Protein AF-A0A528IBG0-F1 (afdb_monomer_lite)

Foldseek 3Di:
DQLFAEEEEFEFAQAAPDCVCVDPPNGDDCRLVVSVVVLVVVCVVRPCVSVYYYHYQYHLCQAQVSLLVRLVVQFDPDEGQEYEYHYAHEKDADPVRAIADAGSHDDPPDGHQAQVNVLVSCVRHHYPYYHYHYHYPPVCRRHVNHPVVVVVD

Secondary structure (DSSP, 8-state):
-----EEEEEEE-S--SSHHHHSTTT--SSHHHHHHHHHHHHHHHS-GGGT-EEEEEEGGG-SHHHHHHHHHTT-SS-EEEEEEEEEES-EEE-TTS-EEEPPTT--SS---B-HHHHHHHHTT-EEEEEEEEEESTTHHHHHHT-HHHHTT-

Structure (mmCIF, N/CA/C/O backbone):
data_AF-A0A528IBG0-F1
#
_entry.id   AF-A0A528IBG0-F1
#
loop_
_atom_site.group_PDB
_atom_site.id
_atom_site.type_symbol
_atom_site.label_atom_id
_atom_site.label_alt_id
_atom_site.label_comp_id
_atom_site.label_asym_id
_atom_site.label_entity_id
_atom_site.label_seq_id
_atom_site.pdbx_PDB_ins_code
_atom_site.Cartn_x
_atom_site.Cartn_y
_atom_site.Cartn_z
_atom_site.occupancy
_atom_site.B_iso_or_equiv
_atom_site.auth_seq_id
_atom_site.auth_comp_id
_atom_site.auth_asym_id
_atom_site.auth_atom_id
_atom_site.pdbx_PDB_model_num
ATOM 1 N N . MET A 1 1 ? -21.252 -9.400 18.265 1.00 49.12 1 MET A N 1
ATOM 2 C CA . MET A 1 1 ? -19.774 -9.421 18.246 1.00 49.12 1 MET A CA 1
ATOM 3 C C . MET A 1 1 ? -19.298 -8.032 18.626 1.00 49.12 1 MET A C 1
ATOM 5 O O . MET A 1 1 ? -19.993 -7.096 18.237 1.00 49.12 1 MET A O 1
ATOM 9 N N . PRO A 1 2 ? -18.213 -7.872 19.404 1.00 53.34 2 PRO A N 1
ATOM 10 C CA . PRO A 1 2 ? -17.615 -6.556 19.598 1.00 53.34 2 PRO A CA 1
ATOM 11 C C . PRO A 1 2 ? -17.323 -5.964 18.218 1.00 53.34 2 PRO A C 1
ATOM 13 O O . PRO A 1 2 ? -16.800 -6.658 17.347 1.00 53.34 2 PRO A O 1
ATOM 16 N N . THR A 1 3 ? -17.748 -4.730 17.984 1.00 74.12 3 THR A N 1
ATOM 17 C CA . THR A 1 3 ? -17.477 -4.013 16.738 1.00 74.12 3 THR A CA 1
ATOM 18 C C . THR A 1 3 ? -16.029 -3.546 16.774 1.00 74.12 3 THR A C 1
ATOM 20 O O . THR A 1 3 ? -15.757 -2.470 17.298 1.00 74.12 3 THR A O 1
ATOM 23 N N . ALA A 1 4 ? -15.111 -4.381 16.285 1.00 87.19 4 ALA A N 1
ATOM 24 C CA . ALA A 1 4 ? -13.728 -3.972 16.088 1.00 87.19 4 ALA A CA 1
ATOM 25 C C . ALA A 1 4 ? -13.676 -2.887 15.001 1.00 87.19 4 ALA A C 1
ATOM 27 O O . ALA A 1 4 ? -14.213 -3.073 13.902 1.00 87.19 4 ALA A O 1
ATOM 28 N N . ARG A 1 5 ? -13.046 -1.756 15.311 1.00 92.75 5 ARG A N 1
ATOM 29 C CA . ARG A 1 5 ? -12.732 -0.681 14.372 1.00 92.75 5 ARG A CA 1
ATOM 30 C C . ARG A 1 5 ? -11.513 -1.105 13.569 1.00 92.75 5 ARG A C 1
ATOM 32 O O . ARG A 1 5 ? -10.383 -1.015 14.045 1.00 92.75 5 ARG A O 1
ATOM 39 N N . VAL A 1 6 ? -11.761 -1.579 12.356 1.00 96.75 6 VAL A N 1
ATOM 40 C CA . VAL A 1 6 ? -10.718 -2.050 11.442 1.00 96.75 6 VAL A CA 1
ATOM 41 C C . VAL A 1 6 ? -10.505 -1.033 10.337 1.00 96.75 6 VAL A C 1
ATOM 43 O O . VAL A 1 6 ? -11.468 -0.505 9.782 1.00 96.75 6 VAL A O 1
ATOM 46 N N . ALA A 1 7 ? -9.253 -0.785 9.981 1.00 97.88 7 ALA A N 1
ATOM 47 C CA . ALA A 1 7 ? -8.929 -0.080 8.755 1.00 97.88 7 ALA A CA 1
ATOM 48 C C . ALA A 1 7 ? -7.994 -0.896 7.870 1.00 97.88 7 ALA A C 1
ATOM 50 O O . ALA A 1 7 ? -7.204 -1.707 8.355 1.00 97.88 7 ALA A O 1
ATOM 51 N N . SER A 1 8 ? -8.071 -0.676 6.562 1.00 98.44 8 SER A N 1
ATOM 52 C CA . SER A 1 8 ? -7.097 -1.241 5.643 1.00 98.44 8 SER A CA 1
ATOM 53 C C . SER A 1 8 ? -6.756 -0.340 4.472 1.00 98.44 8 SER A C 1
ATOM 55 O O . SER A 1 8 ? -7.603 0.395 3.960 1.00 98.44 8 SER A O 1
ATOM 57 N N . VAL A 1 9 ? -5.509 -0.465 4.021 1.00 98.62 9 VAL A N 1
ATOM 58 C CA . VAL A 1 9 ? -5.042 0.038 2.729 1.00 98.62 9 VAL A CA 1
ATOM 59 C C . VAL A 1 9 ? -4.521 -1.153 1.943 1.00 98.62 9 VAL A C 1
ATOM 61 O O . VAL A 1 9 ? -3.651 -1.889 2.408 1.00 98.62 9 VAL A O 1
ATOM 64 N N . THR A 1 10 ? -5.075 -1.349 0.758 1.00 98.75 10 THR A N 1
ATOM 65 C CA . THR A 1 10 ? -4.759 -2.465 -0.125 1.00 98.75 10 THR A CA 1
ATOM 66 C C . THR A 1 10 ? -4.303 -1.891 -1.459 1.00 98.75 10 THR A C 1
ATOM 68 O O . THR A 1 10 ? -5.019 -1.102 -2.070 1.00 98.75 10 THR A O 1
ATOM 71 N N . ILE A 1 11 ? -3.085 -2.219 -1.876 1.00 98.81 11 ILE A N 1
ATOM 72 C CA . ILE A 1 11 ? -2.420 -1.657 -3.052 1.00 98.81 11 ILE A CA 1
ATOM 73 C C . ILE A 1 11 ? -1.956 -2.813 -3.927 1.00 98.81 11 ILE A C 1
ATOM 75 O O . ILE A 1 11 ? -1.301 -3.729 -3.434 1.00 98.81 11 ILE A O 1
ATOM 79 N N . GLY A 1 12 ? -2.269 -2.744 -5.215 1.00 98.69 12 GLY A N 1
ATOM 80 C CA . GLY A 1 12 ? -1.810 -3.699 -6.218 1.00 98.69 12 GLY A CA 1
ATOM 81 C C . GLY A 1 12 ? -1.433 -2.966 -7.490 1.00 98.69 12 GLY A C 1
ATOM 82 O O . GLY A 1 12 ? -2.222 -2.153 -7.962 1.00 98.69 12 GLY A O 1
ATOM 83 N N . ILE A 1 13 ? -0.237 -3.207 -8.027 1.00 98.62 13 ILE A N 1
ATOM 84 C CA . ILE A 1 13 ? 0.247 -2.497 -9.217 1.00 98.62 13 ILE A CA 1
ATOM 85 C C . ILE A 1 13 ? 0.789 -3.496 -10.234 1.00 98.62 13 ILE A C 1
ATOM 87 O O . ILE A 1 13 ? 1.839 -4.098 -10.012 1.00 98.62 13 ILE A O 1
ATOM 91 N N . ASP A 1 14 ? 0.103 -3.622 -11.367 1.00 98.25 14 ASP A N 1
ATOM 92 C CA . ASP A 1 14 ? 0.592 -4.353 -12.532 1.00 98.25 14 ASP A CA 1
ATOM 93 C C . ASP A 1 14 ? 1.068 -3.384 -13.634 1.00 98.25 14 ASP A C 1
ATOM 95 O O . ASP A 1 14 ? 2.095 -3.628 -14.276 1.00 98.25 14 ASP A O 1
ATOM 99 N N . ASP A 1 15 ? 0.377 -2.252 -13.829 1.00 97.31 15 ASP A N 1
ATOM 100 C CA . ASP A 1 15 ? 0.708 -1.235 -14.839 1.00 97.31 15 ASP A CA 1
ATOM 101 C C . ASP A 1 15 ? 1.317 0.039 -14.230 1.00 97.31 15 ASP A C 1
ATOM 103 O O . ASP A 1 15 ? 0.638 0.912 -13.684 1.00 97.31 15 ASP A O 1
ATOM 107 N N . TYR A 1 16 ? 2.630 0.168 -14.400 1.00 96.25 16 TYR A N 1
ATOM 108 C CA . TYR A 1 16 ? 3.417 1.335 -14.003 1.00 96.25 16 TYR A CA 1
ATOM 109 C C . TYR A 1 16 ? 3.499 2.368 -15.132 1.00 96.25 16 TYR A C 1
ATOM 111 O O . TYR A 1 16 ? 3.453 2.030 -16.311 1.00 96.25 16 TYR A O 1
ATOM 119 N N . LEU A 1 17 ? 3.706 3.642 -14.793 1.00 94.94 17 LEU A N 1
ATOM 120 C CA . LEU A 1 17 ? 3.894 4.717 -15.774 1.00 94.94 17 LEU A CA 1
ATOM 121 C C . LEU A 1 17 ? 5.242 4.626 -16.501 1.00 94.94 17 LEU A C 1
ATOM 123 O O . LEU A 1 17 ? 5.354 5.049 -17.650 1.00 94.94 17 LEU A O 1
ATOM 127 N N . ASN A 1 18 ? 6.265 4.082 -15.841 1.00 94.06 18 ASN A N 1
ATOM 128 C CA . ASN A 1 18 ? 7.582 3.887 -16.431 1.00 94.06 18 ASN A CA 1
ATOM 129 C C . ASN A 1 18 ? 7.622 2.594 -17.261 1.00 94.06 18 ASN A C 1
ATOM 131 O O . ASN A 1 18 ? 7.436 1.492 -16.739 1.00 94.06 18 ASN A O 1
ATOM 135 N N . ASP A 1 19 ? 7.939 2.725 -18.552 1.00 93.88 19 ASP A N 1
ATOM 136 C CA . ASP A 1 19 ? 7.999 1.609 -19.505 1.00 93.88 19 ASP A CA 1
ATOM 137 C C . ASP A 1 19 ? 9.007 0.513 -19.118 1.00 93.88 19 ASP A C 1
ATOM 139 O O . ASP A 1 19 ? 8.881 -0.626 -19.576 1.00 93.88 19 ASP A O 1
ATOM 143 N N . HIS A 1 20 ? 9.973 0.809 -18.238 1.00 92.62 20 HIS A N 1
ATOM 144 C CA . HIS A 1 20 ? 10.879 -0.192 -17.674 1.00 92.62 20 HIS A CA 1
ATOM 145 C C . HIS A 1 20 ? 10.131 -1.380 -17.058 1.00 92.62 20 HIS A C 1
ATOM 147 O O . HIS A 1 20 ? 10.527 -2.524 -17.277 1.00 92.62 20 HIS A O 1
ATOM 153 N N . TYR A 1 21 ? 9.049 -1.123 -16.326 1.00 94.25 21 TYR A N 1
ATOM 154 C CA . TYR A 1 21 ? 8.278 -2.162 -15.639 1.00 94.25 21 TYR A CA 1
ATOM 155 C C . TYR A 1 21 ? 7.283 -2.865 -16.563 1.00 94.25 21 TYR A C 1
ATOM 157 O O . TYR A 1 21 ? 6.827 -3.961 -16.272 1.00 94.25 21 TYR A O 1
ATOM 165 N N . ARG A 1 22 ? 6.979 -2.273 -17.720 1.00 93.62 22 ARG A N 1
ATOM 166 C CA . ARG A 1 22 ? 6.003 -2.806 -18.685 1.00 93.62 22 ARG A CA 1
ATOM 167 C C . ARG A 1 22 ? 6.641 -3.745 -19.709 1.00 93.62 22 ARG A C 1
ATOM 169 O O . ARG A 1 22 ? 5.947 -4.373 -20.508 1.00 93.62 22 ARG A O 1
ATOM 176 N N . ARG A 1 23 ? 7.974 -3.845 -19.720 1.00 94.62 23 ARG A N 1
ATOM 177 C CA . ARG A 1 23 ? 8.701 -4.711 -20.654 1.00 94.62 23 ARG A CA 1
ATOM 178 C C . ARG A 1 23 ? 8.485 -6.199 -20.328 1.00 94.62 23 ARG A C 1
ATOM 180 O O . ARG A 1 23 ? 8.345 -6.563 -19.155 1.00 94.62 23 ARG A O 1
ATOM 187 N N . PRO A 1 24 ? 8.527 -7.091 -21.335 1.00 94.31 24 PRO A N 1
ATOM 188 C CA . PRO A 1 24 ? 8.457 -8.531 -21.106 1.00 94.31 24 PRO A CA 1
ATOM 189 C C . PRO A 1 24 ? 9.493 -9.006 -20.078 1.00 94.31 24 PRO A C 1
ATOM 191 O O . PRO A 1 24 ? 10.660 -8.621 -20.141 1.00 94.31 24 PRO A O 1
ATOM 194 N N . GLY A 1 25 ? 9.060 -9.843 -19.134 1.00 90.81 25 GLY A N 1
ATOM 195 C CA . GLY A 1 25 ? 9.897 -10.356 -18.043 1.00 90.81 25 GLY A CA 1
ATOM 196 C C . GLY A 1 25 ? 9.946 -9.471 -16.793 1.00 90.81 25 GLY A C 1
ATOM 197 O O . GLY A 1 25 ? 10.389 -9.955 -15.759 1.00 90.81 25 GLY A O 1
ATOM 198 N N . PHE A 1 26 ? 9.468 -8.225 -16.869 1.00 92.69 26 PHE A N 1
ATOM 199 C CA . PHE A 1 26 ? 9.228 -7.367 -15.700 1.00 92.69 26 PHE A CA 1
ATOM 200 C C . PHE A 1 26 ? 7.736 -7.115 -15.477 1.00 92.69 26 PHE A C 1
ATOM 202 O O . PHE A 1 26 ? 7.322 -7.053 -14.332 1.00 92.69 26 PHE A O 1
ATOM 209 N N . ALA A 1 27 ? 6.929 -7.071 -16.543 1.00 96.00 27 ALA A N 1
ATOM 210 C CA . ALA A 1 27 ? 5.488 -6.856 -16.428 1.00 96.00 27 ALA A CA 1
ATOM 211 C C . ALA A 1 27 ? 4.811 -7.879 -15.500 1.00 96.00 27 ALA A C 1
ATOM 213 O O . ALA A 1 27 ? 4.803 -9.085 -15.788 1.00 96.00 27 ALA A O 1
ATOM 214 N N . LEU A 1 28 ? 4.225 -7.369 -14.416 1.00 96.69 28 LEU A N 1
ATOM 215 C CA . LEU A 1 28 ? 3.389 -8.123 -13.487 1.00 96.69 28 LEU A CA 1
ATOM 216 C C . LEU A 1 28 ? 1.988 -8.345 -14.086 1.00 96.69 28 LEU A C 1
ATOM 218 O O . LEU A 1 28 ? 1.651 -7.802 -15.142 1.00 96.69 28 LEU A O 1
ATOM 222 N N . ARG A 1 29 ? 1.214 -9.257 -13.489 1.00 96.88 29 ARG A N 1
ATOM 223 C CA . ARG A 1 29 ? -0.097 -9.691 -14.015 1.00 96.88 29 ARG A CA 1
ATOM 224 C C . ARG A 1 29 ? -1.156 -9.971 -12.951 1.00 96.88 29 ARG A C 1
ATOM 226 O O . ARG A 1 29 ? -2.266 -10.352 -13.317 1.00 96.88 29 ARG A O 1
ATOM 233 N N . TYR A 1 30 ? -0.780 -9.925 -11.681 1.00 97.81 30 TYR A N 1
ATOM 234 C CA . TYR A 1 30 ? -1.585 -10.483 -10.596 1.00 97.81 30 TYR A CA 1
ATOM 235 C C . TYR A 1 30 ? -1.652 -9.571 -9.374 1.00 97.81 30 TYR A C 1
ATOM 237 O O . TYR A 1 30 ? -2.524 -9.781 -8.540 1.00 97.81 30 TYR A O 1
ATOM 245 N N . ALA A 1 31 ? -0.815 -8.533 -9.282 1.00 98.44 31 ALA A N 1
ATOM 246 C CA . ALA A 1 31 ? -0.768 -7.683 -8.101 1.00 98.44 31 ALA A CA 1
ATOM 247 C C . ALA A 1 31 ? -2.105 -6.966 -7.868 1.00 98.44 31 ALA A C 1
ATOM 249 O O . ALA A 1 31 ? -2.549 -6.850 -6.727 1.00 98.44 31 ALA A O 1
ATOM 250 N N . VAL A 1 32 ? -2.779 -6.525 -8.937 1.00 98.69 32 VAL A N 1
ATOM 251 C CA . VAL A 1 32 ? -4.114 -5.916 -8.837 1.00 98.69 32 VAL A CA 1
ATOM 252 C C . VAL A 1 32 ? -5.151 -6.944 -8.404 1.00 98.69 32 VAL A C 1
ATOM 254 O O . VAL A 1 32 ? -5.914 -6.680 -7.480 1.00 98.69 32 VAL A O 1
ATOM 257 N N . ALA A 1 33 ? -5.159 -8.123 -9.030 1.00 98.56 33 ALA A N 1
ATOM 258 C CA . ALA A 1 33 ? -6.120 -9.176 -8.709 1.00 98.56 33 ALA A CA 1
ATOM 259 C C . ALA A 1 33 ? -5.985 -9.646 -7.249 1.00 98.56 33 ALA A C 1
ATOM 261 O O . ALA A 1 33 ? -6.991 -9.839 -6.563 1.00 98.56 33 ALA A O 1
ATOM 262 N N . ASP A 1 34 ? -4.753 -9.777 -6.756 1.00 98.62 34 ASP A N 1
ATOM 263 C CA . ASP A 1 34 ? -4.476 -10.154 -5.373 1.00 98.62 34 ASP A CA 1
ATOM 264 C C . ASP A 1 34 ? -4.922 -9.051 -4.400 1.00 98.62 34 ASP A C 1
ATOM 266 O O . ASP A 1 34 ? -5.589 -9.333 -3.400 1.00 98.62 34 ASP A O 1
ATOM 270 N N . ALA A 1 35 ? -4.648 -7.781 -4.722 1.00 98.69 35 ALA A N 1
ATOM 271 C CA . ALA A 1 35 ? -5.118 -6.635 -3.948 1.00 98.69 35 ALA A CA 1
ATOM 272 C C . ALA A 1 35 ? -6.655 -6.543 -3.907 1.00 98.69 35 ALA A C 1
ATOM 274 O O . ALA A 1 35 ? -7.239 -6.347 -2.842 1.00 98.69 35 ALA A O 1
ATOM 275 N N . GLU A 1 36 ? -7.341 -6.730 -5.032 1.00 98.69 36 GLU A N 1
ATOM 276 C CA . GLU A 1 36 ? -8.805 -6.748 -5.089 1.00 98.69 36 GLU A CA 1
ATOM 277 C C . GLU A 1 36 ? -9.396 -7.882 -4.244 1.00 98.69 36 GLU A C 1
ATOM 279 O O . GLU A 1 36 ? -10.324 -7.657 -3.460 1.00 98.69 36 GLU A O 1
ATOM 284 N N . ALA A 1 37 ? -8.834 -9.090 -4.348 1.00 98.62 37 ALA A N 1
ATOM 285 C CA . ALA A 1 37 ? -9.272 -10.239 -3.565 1.00 98.62 37 ALA A CA 1
ATOM 286 C C . ALA A 1 37 ? -9.069 -10.011 -2.060 1.00 98.62 37 ALA A C 1
ATOM 288 O O . ALA A 1 37 ? -9.965 -10.292 -1.257 1.00 98.62 37 ALA A O 1
ATOM 289 N N . PHE A 1 38 ? -7.920 -9.457 -1.668 1.00 98.19 38 PHE A N 1
ATOM 290 C CA . PHE A 1 38 ? -7.622 -9.165 -0.271 1.00 98.19 38 PHE A CA 1
ATOM 291 C C . PHE A 1 38 ? -8.521 -8.053 0.284 1.00 98.19 38 PHE A C 1
ATOM 293 O O . PHE A 1 38 ? -9.052 -8.175 1.389 1.00 98.19 38 PHE A O 1
ATOM 300 N N . HIS A 1 39 ? -8.767 -7.000 -0.501 1.00 98.56 39 HIS A N 1
ATOM 301 C CA . HIS A 1 39 ? -9.708 -5.937 -0.151 1.00 98.56 39 HIS A CA 1
ATOM 302 C C . HIS A 1 39 ? -11.123 -6.490 0.064 1.00 98.56 39 HIS A C 1
ATOM 304 O O . HIS A 1 39 ? -11.753 -6.191 1.080 1.00 98.56 39 HIS A O 1
ATOM 310 N N . ALA A 1 40 ? -11.607 -7.332 -0.854 1.00 98.44 40 ALA A N 1
ATOM 311 C CA . ALA A 1 40 ? -12.919 -7.962 -0.747 1.00 98.44 40 ALA A CA 1
ATOM 312 C C . ALA A 1 40 ? -13.028 -8.851 0.501 1.00 98.44 40 ALA A C 1
ATOM 314 O O . ALA A 1 40 ? -14.019 -8.772 1.226 1.00 98.44 40 ALA A O 1
ATOM 315 N N . TYR A 1 41 ? -11.993 -9.642 0.797 1.00 98.06 41 TYR A N 1
ATOM 316 C CA . TYR A 1 41 ? -11.938 -10.472 2.000 1.00 98.06 41 TYR A CA 1
ATOM 317 C C . TYR A 1 41 ? -12.026 -9.641 3.291 1.00 98.06 41 TYR A C 1
ATOM 319 O O . TYR A 1 41 ? -12.790 -9.982 4.200 1.00 98.06 41 TYR A O 1
ATOM 327 N N . LEU A 1 42 ? -11.278 -8.535 3.374 1.00 97.31 42 LEU A N 1
ATOM 328 C CA . LEU A 1 42 ? -11.316 -7.636 4.531 1.00 97.31 42 LEU A CA 1
ATOM 329 C C . LEU A 1 42 ? -12.686 -6.966 4.682 1.00 97.31 42 LEU A C 1
ATOM 331 O O . LEU A 1 42 ? -13.211 -6.923 5.792 1.00 97.31 42 LEU A O 1
ATOM 335 N N . ALA A 1 43 ? -13.282 -6.508 3.579 1.00 96.81 43 ALA A N 1
ATOM 336 C CA . ALA A 1 43 ? -14.592 -5.864 3.584 1.00 96.81 43 ALA A CA 1
ATOM 337 C C . ALA A 1 43 ? -15.742 -6.828 3.934 1.00 96.81 43 ALA A C 1
ATOM 339 O O . ALA A 1 43 ? -16.721 -6.408 4.551 1.00 96.81 43 ALA A O 1
ATOM 340 N N . ASP A 1 44 ? -15.640 -8.110 3.574 1.00 96.69 44 ASP A N 1
ATOM 341 C CA . ASP A 1 44 ? -16.608 -9.137 3.984 1.00 96.69 44 ASP A CA 1
ATOM 342 C C . ASP A 1 44 ? -16.453 -9.499 5.471 1.00 96.69 44 ASP A C 1
ATOM 344 O O . ASP A 1 44 ? -17.436 -9.597 6.211 1.00 96.69 44 ASP A O 1
ATOM 348 N N . SER A 1 45 ? -15.204 -9.601 5.937 1.00 95.75 45 SER A N 1
ATOM 349 C CA . SER A 1 45 ? -14.869 -9.904 7.334 1.00 95.75 45 SER A CA 1
ATOM 350 C C . SER A 1 45 ? -15.248 -8.767 8.293 1.00 95.75 45 SER A C 1
ATOM 352 O O . SER A 1 45 ? -15.759 -9.020 9.389 1.00 95.75 45 SER A O 1
ATOM 354 N N . TRP A 1 46 ? -15.052 -7.512 7.871 1.00 95.50 46 TRP A N 1
ATOM 355 C CA . TRP A 1 46 ? -15.395 -6.297 8.618 1.00 95.50 46 TRP A CA 1
ATOM 356 C C . TRP A 1 46 ? -16.198 -5.311 7.758 1.00 95.50 46 TRP A C 1
ATOM 358 O O . TRP A 1 46 ? -15.675 -4.318 7.265 1.00 95.50 46 TRP A O 1
ATOM 368 N N . PRO A 1 47 ? -17.508 -5.532 7.581 1.00 93.44 47 PRO A N 1
ATOM 369 C CA . PRO A 1 47 ? -18.313 -4.679 6.711 1.00 93.44 47 PRO A CA 1
ATOM 370 C C . PRO A 1 47 ? -18.464 -3.259 7.258 1.00 93.44 47 PRO A C 1
ATOM 372 O O . PRO A 1 47 ? -18.571 -3.077 8.464 1.00 93.44 47 PRO A O 1
ATOM 375 N N . ALA A 1 48 ? -18.647 -2.257 6.391 1.00 87.88 48 ALA A N 1
ATOM 376 C CA . ALA A 1 48 ? -18.733 -0.833 6.769 1.00 87.88 48 ALA A CA 1
ATOM 377 C C . ALA A 1 48 ? -19.693 -0.509 7.940 1.00 87.88 48 ALA A C 1
ATOM 379 O O . ALA A 1 48 ? -19.455 0.419 8.711 1.00 87.88 48 ALA A O 1
ATOM 380 N N . ARG A 1 49 ? -20.758 -1.303 8.138 1.00 87.56 49 ARG A N 1
ATOM 381 C CA . ARG A 1 49 ? -21.677 -1.182 9.290 1.00 87.56 49 ARG A CA 1
ATOM 382 C C . ARG A 1 49 ? -21.007 -1.388 10.660 1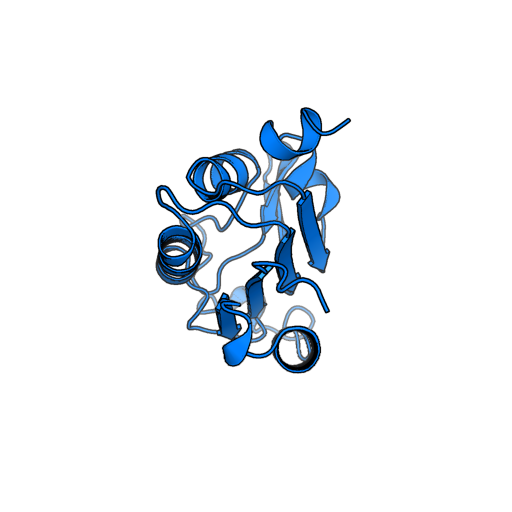.00 87.56 49 ARG A C 1
ATOM 384 O O . ARG A 1 49 ? -21.617 -1.063 11.672 1.00 87.56 49 ARG A O 1
ATOM 391 N N . THR A 1 50 ? -19.800 -1.952 10.708 1.00 87.62 50 THR A N 1
ATOM 392 C CA . THR A 1 50 ? -18.986 -2.103 11.925 1.00 87.62 50 THR A CA 1
ATOM 393 C C . THR A 1 50 ? -18.099 -0.887 12.193 1.00 87.62 50 THR A C 1
ATOM 395 O O . THR A 1 50 ? -17.350 -0.899 13.164 1.00 87.62 50 THR A O 1
ATOM 398 N N . GLY A 1 51 ? -18.174 0.153 11.353 1.00 88.50 51 GLY A N 1
ATOM 399 C CA . GLY A 1 51 ? -17.278 1.309 11.408 1.00 88.50 51 GLY A CA 1
ATOM 400 C C . GLY A 1 51 ? -15.907 1.046 10.784 1.00 88.50 51 GLY A C 1
ATOM 401 O O . GLY A 1 51 ? -14.964 1.769 11.089 1.00 88.50 51 GLY A O 1
ATOM 402 N N . ALA A 1 52 ? -15.786 0.002 9.958 1.00 94.75 52 ALA A N 1
ATOM 403 C CA . ALA A 1 52 ? -14.548 -0.319 9.266 1.00 94.75 52 ALA A CA 1
ATOM 404 C C . ALA A 1 52 ? -14.324 0.563 8.027 1.00 94.75 52 ALA A C 1
ATOM 406 O O . ALA A 1 52 ? -15.275 0.923 7.327 1.00 94.75 52 ALA A O 1
ATOM 407 N N . THR A 1 53 ? -13.056 0.861 7.741 1.00 96.56 53 THR A N 1
ATOM 408 C CA . THR A 1 53 ? -12.629 1.690 6.605 1.00 96.56 53 THR A CA 1
ATOM 409 C C . THR A 1 53 ? -11.657 0.912 5.729 1.00 96.56 53 THR A C 1
ATOM 411 O O . THR A 1 53 ? -10.512 0.701 6.112 1.00 96.56 53 THR A O 1
ATOM 414 N N . HIS A 1 54 ? -12.077 0.533 4.525 1.00 97.94 54 HIS A N 1
ATOM 415 C CA . HIS A 1 54 ? -11.230 -0.190 3.574 1.00 97.94 54 HIS A CA 1
ATOM 416 C C . HIS A 1 54 ? -10.939 0.679 2.354 1.00 97.94 54 HIS A C 1
ATOM 418 O O . HIS A 1 54 ? -11.856 1.228 1.740 1.00 97.94 54 HIS A O 1
ATOM 424 N N . ILE A 1 55 ? -9.663 0.809 1.999 1.00 98.56 55 ILE A N 1
ATOM 425 C CA . ILE A 1 55 ? -9.193 1.604 0.864 1.00 98.56 55 ILE A CA 1
ATOM 426 C C . ILE A 1 55 ? -8.441 0.675 -0.091 1.00 98.56 55 ILE A C 1
ATOM 428 O O . ILE A 1 55 ? -7.552 -0.053 0.340 1.00 98.56 55 ILE A O 1
ATOM 432 N N . LEU A 1 56 ? -8.802 0.702 -1.374 1.00 98.69 56 LEU A N 1
ATOM 433 C CA . LEU A 1 56 ? -8.126 -0.014 -2.457 1.00 98.69 56 LEU A CA 1
ATOM 434 C C . LEU A 1 56 ? -7.503 1.005 -3.419 1.00 98.69 56 LEU A C 1
ATOM 436 O O . LEU A 1 56 ? -8.161 1.990 -3.751 1.00 98.69 56 LEU A O 1
ATOM 440 N N . LEU A 1 57 ? -6.257 0.778 -3.840 1.00 98.44 57 LEU A N 1
ATOM 441 C CA . LEU A 1 57 ? -5.570 1.553 -4.877 1.00 98.44 57 LEU A CA 1
ATOM 442 C C . LEU A 1 57 ? -4.966 0.594 -5.915 1.00 98.44 57 LEU A C 1
ATOM 444 O O . LEU A 1 57 ? -3.896 0.032 -5.661 1.00 98.44 57 LEU A O 1
ATOM 448 N N . PRO A 1 58 ? -5.633 0.395 -7.061 1.00 98.06 58 PRO A N 1
ATOM 449 C CA . PRO A 1 58 ? -5.121 -0.432 -8.142 1.00 98.06 58 PR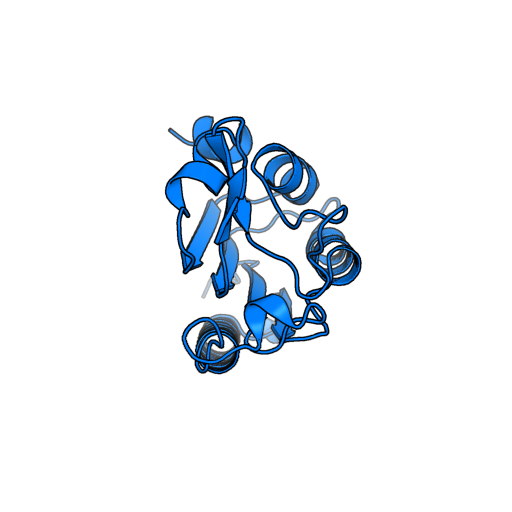O A CA 1
ATOM 450 C C . PRO A 1 58 ? -4.296 0.383 -9.153 1.00 98.06 58 PRO A C 1
ATOM 452 O O . PRO A 1 58 ? -4.595 1.544 -9.446 1.00 98.06 58 PRO A O 1
ATOM 455 N N . ASP A 1 59 ? -3.276 -0.251 -9.729 1.00 97.69 59 ASP A N 1
ATOM 456 C CA . ASP A 1 59 ? -2.494 0.235 -10.871 1.00 97.69 59 ASP A CA 1
ATOM 457 C C . ASP A 1 59 ? -2.093 1.715 -10.752 1.00 97.69 59 ASP A C 1
ATOM 459 O O . ASP A 1 59 ? -1.483 2.149 -9.774 1.00 97.69 59 ASP A O 1
ATOM 463 N N . ARG A 1 60 ? -2.456 2.515 -11.760 1.00 95.19 60 ARG A N 1
ATOM 464 C CA . ARG A 1 60 ? -2.076 3.915 -11.933 1.00 95.19 60 ARG A CA 1
ATOM 465 C C . ARG A 1 60 ? -2.693 4.843 -10.893 1.00 95.19 60 ARG A C 1
ATOM 467 O O . ARG A 1 60 ? -2.332 6.015 -10.870 1.00 95.19 60 ARG A O 1
ATOM 474 N N . GLU A 1 61 ? -3.599 4.360 -10.045 1.00 97.19 61 GLU A N 1
ATOM 475 C CA . GLU A 1 61 ? -4.075 5.121 -8.889 1.00 97.19 61 GLU A CA 1
ATOM 476 C C . GLU A 1 61 ? -3.047 5.108 -7.754 1.00 97.19 61 GLU A C 1
ATOM 478 O O . GLU A 1 61 ? -2.913 6.097 -7.028 1.00 97.19 61 GLU A O 1
ATOM 483 N N . ALA A 1 62 ? -2.248 4.043 -7.646 1.00 97.81 62 ALA A N 1
ATOM 484 C CA . ALA A 1 62 ? -1.209 3.869 -6.635 1.00 97.81 62 ALA A CA 1
ATOM 485 C C . ALA A 1 62 ? 0.080 4.656 -6.949 1.00 97.81 62 ALA A C 1
ATOM 487 O O . ALA A 1 62 ? 1.199 4.173 -6.769 1.00 97.81 62 ALA A O 1
ATOM 488 N N . THR A 1 63 ? -0.077 5.894 -7.418 1.00 97.56 63 THR A N 1
ATOM 489 C CA . THR A 1 63 ? 1.000 6.895 -7.467 1.00 97.56 63 THR A CA 1
ATOM 490 C C . THR A 1 63 ? 1.488 7.228 -6.065 1.00 97.56 63 THR A C 1
ATOM 492 O O . THR A 1 63 ? 0.781 6.987 -5.082 1.00 97.56 63 THR A O 1
ATOM 495 N N . ARG A 1 64 ? 2.657 7.862 -5.941 1.00 96.88 64 ARG A N 1
ATOM 496 C CA . ARG A 1 64 ? 3.159 8.279 -4.633 1.00 96.88 64 ARG A CA 1
ATOM 497 C C . ARG A 1 64 ? 2.163 9.176 -3.891 1.00 96.88 64 ARG A C 1
ATOM 499 O O . ARG A 1 64 ? 1.875 8.940 -2.721 1.00 96.88 64 ARG A O 1
ATOM 506 N N . GLN A 1 65 ? 1.573 10.140 -4.597 1.00 96.62 65 GLN A N 1
ATOM 507 C CA . GLN A 1 65 ? 0.532 11.008 -4.046 1.00 96.62 65 GLN A CA 1
ATOM 508 C C . GLN A 1 65 ? -0.749 10.235 -3.692 1.00 96.62 65 GLN A C 1
ATOM 510 O O . GLN A 1 65 ? -1.396 10.543 -2.692 1.00 96.62 65 GLN A O 1
ATOM 515 N N . GLY A 1 66 ? -1.130 9.244 -4.504 1.00 97.88 66 GLY A N 1
ATOM 516 C CA . GLY A 1 66 ? -2.273 8.371 -4.233 1.00 97.88 66 GLY A CA 1
ATOM 517 C C . GLY A 1 66 ? -2.091 7.588 -2.936 1.00 97.88 66 GLY A C 1
ATOM 518 O O . GLY A 1 66 ? -2.974 7.606 -2.078 1.00 97.88 66 GLY A O 1
ATOM 519 N N . ILE A 1 67 ? -0.913 6.988 -2.753 1.00 98.12 67 ILE A N 1
ATOM 520 C CA . ILE A 1 67 ? -0.535 6.280 -1.526 1.00 98.12 67 ILE A CA 1
ATOM 521 C C . ILE A 1 67 ? -0.569 7.236 -0.328 1.00 98.12 67 ILE A C 1
ATOM 523 O O . ILE A 1 67 ? -1.242 6.942 0.658 1.00 98.12 67 ILE A O 1
ATOM 527 N N . ASP A 1 68 ? 0.072 8.405 -0.420 1.00 97.25 68 ASP A N 1
ATOM 528 C CA . ASP A 1 68 ? 0.069 9.395 0.666 1.00 97.25 68 ASP A CA 1
ATOM 529 C C . ASP A 1 68 ? -1.375 9.793 1.056 1.00 97.25 68 ASP A C 1
ATOM 531 O O . ASP A 1 68 ? -1.728 9.819 2.238 1.00 97.25 68 ASP A O 1
ATOM 535 N N . ASN A 1 69 ? -2.254 10.016 0.070 1.00 98.12 69 ASN A N 1
ATOM 536 C CA . ASN A 1 69 ? -3.665 10.340 0.303 1.00 98.12 69 ASN A CA 1
ATOM 537 C C . ASN A 1 69 ? -4.439 9.189 0.966 1.00 98.12 69 ASN A C 1
ATOM 539 O O . ASN A 1 69 ? -5.310 9.434 1.802 1.00 98.12 69 ASN A O 1
ATOM 543 N N . ALA A 1 70 ? -4.147 7.939 0.604 1.00 98.00 70 ALA A N 1
ATOM 544 C CA . ALA A 1 70 ? -4.794 6.765 1.182 1.00 98.00 70 ALA A CA 1
ATOM 545 C C . ALA A 1 70 ? -4.495 6.633 2.678 1.00 98.00 70 ALA A C 1
ATOM 547 O O . ALA A 1 70 ? -5.411 6.454 3.478 1.00 98.00 70 ALA A O 1
ATOM 548 N N . PHE A 1 71 ? -3.230 6.792 3.068 1.00 97.56 71 PHE A N 1
ATOM 549 C CA . PHE A 1 71 ? -2.824 6.748 4.474 1.00 97.56 71 PHE A CA 1
ATOM 550 C C . PHE A 1 71 ? -3.319 7.975 5.250 1.00 97.56 71 PHE A C 1
ATOM 552 O O . PHE A 1 71 ? -3.763 7.847 6.392 1.00 97.56 71 PHE A O 1
ATOM 559 N N . ALA A 1 72 ? -3.349 9.153 4.618 1.00 97.19 72 ALA A N 1
ATOM 560 C CA . ALA A 1 72 ? -3.917 10.357 5.221 1.00 97.19 72 ALA A CA 1
ATOM 561 C C . ALA A 1 72 ? -5.405 10.197 5.583 1.00 97.19 72 ALA A C 1
ATOM 563 O O . ALA A 1 72 ? -5.848 10.751 6.584 1.00 97.19 72 ALA A O 1
ATOM 564 N N . ARG A 1 73 ? -6.175 9.393 4.831 1.00 96.94 73 ARG A N 1
ATOM 565 C CA . ARG A 1 73 ? -7.575 9.067 5.171 1.00 96.94 73 ARG A CA 1
ATOM 566 C C . ARG A 1 73 ? -7.723 8.224 6.439 1.00 96.94 73 ARG A C 1
ATOM 568 O O . ARG A 1 73 ? -8.810 8.205 7.006 1.00 96.94 73 ARG A O 1
ATOM 575 N N . LEU A 1 74 ? -6.671 7.517 6.850 1.00 96.00 74 LEU A N 1
ATOM 576 C CA . LEU A 1 74 ? -6.632 6.759 8.103 1.00 96.00 74 LEU A CA 1
ATOM 577 C C . LEU A 1 74 ? -5.960 7.540 9.237 1.00 96.00 74 LEU A C 1
ATOM 579 O O . LEU A 1 74 ? -5.978 7.102 10.383 1.00 96.00 74 LEU A O 1
ATOM 583 N N . SER A 1 75 ? -5.351 8.681 8.923 1.00 95.19 75 SER A N 1
ATOM 584 C CA . SER A 1 75 ? -4.697 9.528 9.909 1.00 95.19 75 SER A CA 1
ATOM 585 C C . SER A 1 75 ? -5.719 10.400 10.634 1.00 95.19 75 SER A C 1
ATOM 587 O O . SER A 1 75 ? -6.676 10.891 10.034 1.00 95.19 75 SER A O 1
ATOM 589 N N . GLY A 1 76 ? -5.512 10.637 11.925 1.00 92.69 76 GLY A N 1
ATOM 590 C CA . GLY A 1 76 ? -6.420 11.456 12.725 1.00 92.69 76 GLY A CA 1
ATOM 591 C C . GLY A 1 76 ? -6.486 11.016 14.184 1.00 92.69 76 GLY A C 1
ATOM 592 O O . GLY A 1 76 ? -5.737 10.140 14.596 1.00 92.69 76 GLY A O 1
ATOM 593 N N . PRO A 1 77 ? -7.389 11.608 14.985 1.00 92.19 77 PRO A N 1
ATOM 594 C CA . PRO A 1 77 ? -7.525 11.280 16.405 1.00 92.19 77 PRO A CA 1
ATOM 595 C C . PRO A 1 77 ? -8.200 9.923 16.656 1.00 92.19 77 PRO A C 1
ATOM 597 O O . PRO A 1 77 ? -8.287 9.485 17.803 1.00 92.19 77 PRO A O 1
ATOM 600 N N . GLU A 1 78 ? -8.736 9.280 15.616 1.00 90.25 78 GLU A N 1
ATOM 601 C CA . GLU A 1 78 ? -9.389 7.982 15.739 1.00 90.25 78 GLU A CA 1
ATOM 602 C C . GLU A 1 78 ? -8.372 6.880 16.050 1.00 90.25 78 GLU A C 1
ATOM 604 O O . GLU A 1 78 ? -7.276 6.861 15.496 1.00 90.25 78 GLU A O 1
ATOM 609 N N . ARG A 1 79 ? -8.760 5.942 16.920 1.00 93.75 79 ARG A N 1
ATOM 610 C CA . ARG A 1 79 ? -7.989 4.730 17.211 1.00 93.75 79 ARG A CA 1
ATOM 611 C C . ARG A 1 79 ? -8.666 3.520 16.574 1.00 93.75 79 ARG A C 1
ATOM 613 O O . ARG A 1 79 ? -9.873 3.326 16.741 1.00 93.75 79 ARG A O 1
ATOM 620 N N . PHE A 1 80 ? -7.880 2.726 15.860 1.00 95.56 80 PHE A N 1
ATOM 621 C CA . PHE A 1 80 ? -8.274 1.444 15.288 1.00 95.56 80 PHE A CA 1
ATOM 622 C C . PHE A 1 80 ? -7.824 0.299 16.197 1.00 95.56 80 PHE A C 1
ATOM 624 O O . PHE A 1 80 ? -6.740 0.343 16.773 1.00 95.56 80 PHE A O 1
ATOM 631 N N . ASP A 1 81 ? -8.633 -0.751 16.286 1.00 95.44 81 ASP A N 1
ATOM 632 C CA . ASP A 1 81 ? -8.216 -1.996 16.937 1.00 95.44 81 ASP A CA 1
ATOM 633 C C . ASP A 1 81 ? -7.223 -2.752 16.037 1.00 95.44 81 ASP A C 1
ATOM 635 O O . ASP A 1 81 ? -6.285 -3.388 16.512 1.00 95.44 81 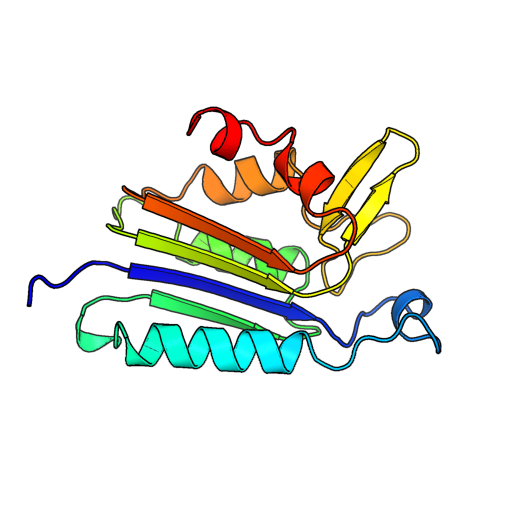ASP A O 1
ATOM 639 N N . LEU A 1 82 ? -7.416 -2.656 14.715 1.00 96.19 82 LEU A N 1
ATOM 640 C CA . LEU A 1 82 ? -6.587 -3.314 13.711 1.00 96.19 82 LEU A CA 1
ATOM 641 C C . LEU A 1 82 ? -6.431 -2.440 12.463 1.00 96.19 82 LEU A C 1
ATOM 643 O O . LEU A 1 82 ? -7.422 -2.012 11.870 1.00 96.19 82 LEU A O 1
ATOM 647 N N . VAL A 1 83 ? -5.190 -2.251 12.020 1.00 97.88 83 VAL A N 1
ATOM 648 C CA . VAL A 1 83 ? -4.854 -1.707 10.700 1.00 97.88 83 VAL A CA 1
ATOM 649 C C . VAL A 1 83 ? -4.164 -2.786 9.876 1.00 97.88 83 VAL A C 1
ATOM 651 O O . VAL A 1 83 ? -3.159 -3.349 10.303 1.00 97.88 83 VAL A O 1
ATOM 654 N N . VAL A 1 84 ? -4.695 -3.073 8.688 1.00 98.25 84 VAL A N 1
ATOM 655 C CA . VAL A 1 84 ? -4.107 -4.037 7.748 1.00 98.25 84 VAL A CA 1
ATOM 656 C C . VAL A 1 84 ? -3.619 -3.316 6.500 1.00 98.25 84 VAL A C 1
ATOM 658 O O . VAL A 1 84 ? -4.391 -2.672 5.792 1.00 98.25 84 VAL A O 1
ATOM 661 N N . LEU A 1 85 ? -2.336 -3.452 6.204 1.00 98.38 85 LEU A N 1
ATOM 662 C CA . LEU A 1 85 ? -1.707 -2.925 5.004 1.00 98.38 85 LEU A CA 1
ATOM 663 C C . LEU A 1 85 ? -1.315 -4.099 4.115 1.00 98.38 85 LEU A C 1
ATOM 665 O O . LEU A 1 85 ? -0.604 -4.994 4.565 1.00 98.38 85 LEU A O 1
ATOM 669 N N . TYR A 1 86 ? -1.774 -4.098 2.870 1.00 98.69 86 TYR A N 1
ATOM 670 C CA . TYR A 1 86 ? -1.385 -5.086 1.867 1.00 98.69 86 TYR A CA 1
ATOM 671 C C . TYR A 1 86 ? -0.860 -4.361 0.636 1.00 98.69 86 TYR A C 1
ATOM 673 O O . TYR A 1 86 ? -1.580 -3.553 0.050 1.00 98.69 86 TYR A O 1
ATOM 681 N N . LEU A 1 87 ? 0.397 -4.608 0.282 1.00 98.62 87 LEU A N 1
ATOM 682 C CA . LEU A 1 87 ? 1.074 -3.966 -0.840 1.00 98.62 87 LEU A CA 1
ATOM 683 C C . LEU A 1 87 ? 1.642 -5.049 -1.758 1.00 98.62 87 LEU A C 1
ATOM 685 O O . LEU A 1 87 ? 2.530 -5.787 -1.334 1.00 98.62 87 LEU A O 1
ATOM 689 N N . ALA A 1 88 ? 1.164 -5.110 -2.999 1.00 98.69 88 ALA A N 1
ATOM 690 C CA . ALA A 1 88 ? 1.644 -6.024 -4.031 1.00 98.69 88 ALA A CA 1
ATOM 691 C C . ALA A 1 88 ? 2.160 -5.264 -5.257 1.00 98.69 88 ALA A C 1
ATOM 693 O O . ALA A 1 88 ? 1.521 -4.325 -5.741 1.00 98.69 88 ALA A O 1
ATOM 694 N N . GLY A 1 89 ? 3.333 -5.659 -5.755 1.00 98.12 89 GLY A N 1
ATOM 695 C CA . GLY A 1 89 ? 3.966 -5.013 -6.904 1.00 98.12 89 GLY A CA 1
ATOM 696 C C . GLY A 1 89 ? 5.482 -5.202 -6.951 1.00 98.12 89 GLY A C 1
ATOM 697 O O . GLY A 1 89 ? 6.059 -6.097 -6.334 1.00 98.12 89 GLY A O 1
ATOM 698 N N . HIS A 1 90 ? 6.162 -4.331 -7.687 1.00 97.31 90 HIS A N 1
ATOM 699 C CA . HIS A 1 90 ? 7.616 -4.270 -7.698 1.00 97.31 90 HIS A CA 1
ATOM 700 C C . HIS A 1 90 ? 8.183 -3.688 -6.405 1.00 97.31 90 HIS A C 1
ATOM 702 O O . HIS A 1 90 ? 7.663 -2.730 -5.834 1.00 97.31 90 HIS A O 1
ATOM 708 N N . GLY A 1 91 ? 9.319 -4.242 -5.999 1.00 95.81 91 GLY A N 1
ATOM 709 C CA . GLY A 1 91 ? 10.211 -3.633 -5.030 1.00 95.81 91 GLY A CA 1
ATOM 71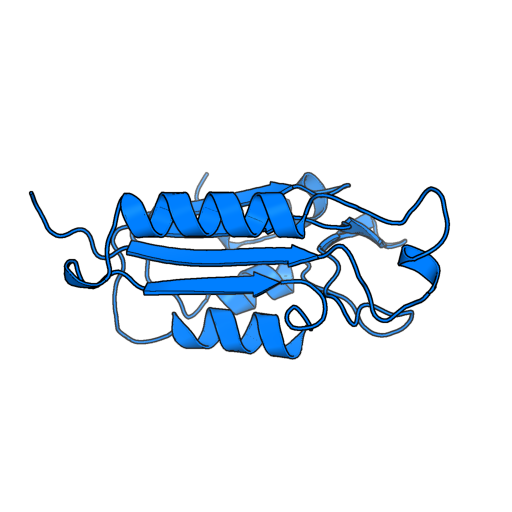0 C C . GLY A 1 91 ? 11.619 -3.613 -5.599 1.00 95.81 91 GLY A C 1
ATOM 711 O O . GLY A 1 91 ? 12.019 -4.516 -6.340 1.00 95.81 91 GLY A O 1
ATOM 712 N N . GLU A 1 92 ? 12.358 -2.565 -5.274 1.00 94.25 92 GLU A N 1
ATOM 713 C CA . GLU A 1 92 ? 13.717 -2.341 -5.750 1.00 94.25 92 GLU A CA 1
ATOM 714 C C . GLU A 1 92 ? 14.661 -2.051 -4.594 1.00 94.25 92 GLU A C 1
ATOM 716 O O . GLU A 1 92 ? 14.234 -1.760 -3.478 1.00 94.25 92 GLU A O 1
ATOM 721 N N . VAL A 1 93 ? 15.960 -2.129 -4.879 1.00 91.81 93 VAL A N 1
ATOM 722 C CA . VAL A 1 93 ? 17.023 -1.771 -3.948 1.00 91.81 93 VAL A CA 1
ATOM 723 C C . VAL A 1 93 ? 17.989 -0.802 -4.615 1.00 91.81 93 VAL A C 1
ATOM 725 O O . VAL A 1 93 ? 18.456 -1.017 -5.734 1.00 91.81 93 VAL A O 1
ATOM 728 N N . GLY A 1 94 ? 18.286 0.287 -3.914 1.00 86.62 94 GLY A N 1
ATOM 729 C CA . GLY A 1 94 ? 19.230 1.295 -4.373 1.00 86.62 94 GLY A CA 1
ATOM 730 C C . GLY A 1 94 ? 20.673 0.825 -4.247 1.00 86.62 94 GLY A C 1
ATOM 731 O O . GLY A 1 94 ? 20.991 -0.125 -3.532 1.00 86.62 94 GLY A O 1
ATOM 732 N N . SER A 1 95 ? 21.590 1.558 -4.880 1.00 85.31 95 SER A N 1
ATOM 733 C CA . SER A 1 95 ? 23.034 1.328 -4.730 1.00 85.31 95 SER A CA 1
ATOM 734 C C . SER A 1 95 ? 23.539 1.520 -3.294 1.00 85.31 95 SER A C 1
ATOM 736 O O . SER A 1 95 ? 24.620 1.056 -2.953 1.00 85.31 95 SER A O 1
ATOM 738 N N . ASP A 1 96 ? 22.772 2.224 -2.460 1.00 83.62 96 ASP A N 1
ATOM 739 C CA . ASP A 1 96 ? 23.012 2.410 -1.028 1.00 83.62 96 ASP A CA 1
ATOM 740 C C . ASP A 1 96 ? 22.465 1.253 -0.166 1.00 83.62 96 ASP A C 1
ATOM 742 O O . ASP A 1 96 ? 22.519 1.326 1.061 1.00 83.62 96 ASP A O 1
ATOM 746 N N . GLY A 1 97 ? 21.934 0.197 -0.793 1.00 84.12 97 GLY A N 1
ATOM 747 C CA . GLY A 1 97 ? 21.392 -0.992 -0.134 1.00 84.12 97 GLY A CA 1
ATOM 748 C C . GLY A 1 97 ? 19.987 -0.818 0.446 1.00 84.12 97 GLY A C 1
ATOM 749 O O . GLY A 1 97 ? 19.462 -1.760 1.041 1.00 84.12 97 GLY A O 1
ATOM 750 N N . ARG A 1 98 ? 19.363 0.357 0.286 1.00 86.62 98 ARG A N 1
ATOM 751 C CA . ARG A 1 98 ? 18.028 0.636 0.831 1.00 86.62 98 ARG A CA 1
ATOM 752 C C . ARG A 1 98 ? 16.943 0.258 -0.166 1.00 86.62 98 ARG A C 1
ATOM 754 O O . ARG A 1 98 ? 16.973 0.710 -1.311 1.00 86.62 98 ARG A O 1
ATOM 761 N N . GLY A 1 99 ? 15.999 -0.560 0.286 1.00 92.56 99 GLY A N 1
ATOM 762 C CA . GLY A 1 99 ? 14.866 -1.013 -0.505 1.00 92.56 99 GLY A CA 1
ATOM 763 C C . GLY A 1 99 ? 13.686 -0.049 -0.480 1.00 92.56 99 GLY A C 1
ATOM 764 O O . GLY A 1 99 ? 13.526 0.729 0.461 1.00 92.56 99 GLY A O 1
ATOM 765 N N . TRP A 1 100 ? 12.842 -0.111 -1.504 1.00 95.62 100 TRP A N 1
ATOM 766 C CA . TRP A 1 100 ? 11.528 0.531 -1.517 1.00 95.62 100 TRP A CA 1
ATOM 767 C C . TRP A 1 100 ? 10.521 -0.295 -2.317 1.00 95.62 100 TRP A C 1
ATOM 769 O O . TRP A 1 100 ? 10.878 -0.977 -3.276 1.00 95.62 100 TRP A O 1
ATOM 779 N N . PHE A 1 101 ? 9.251 -0.193 -1.935 1.00 97.62 101 PHE A N 1
ATOM 780 C CA . PHE A 1 101 ? 8.119 -0.616 -2.754 1.00 97.62 101 PHE A CA 1
ATOM 781 C C . PHE A 1 101 ? 7.880 0.422 -3.854 1.00 97.62 101 PHE A C 1
ATOM 783 O O . PHE A 1 101 ? 7.798 1.612 -3.554 1.00 97.62 101 PHE A O 1
ATOM 790 N N . CYS A 1 102 ? 7.781 0.019 -5.116 1.00 97.38 102 CYS A N 1
ATOM 791 C CA . CYS A 1 102 ? 7.590 0.940 -6.234 1.00 97.38 102 CYS A CA 1
ATOM 792 C C . CYS A 1 102 ? 6.123 1.388 -6.324 1.00 97.38 102 CYS A C 1
ATOM 794 O O . CYS A 1 102 ? 5.235 0.569 -6.545 1.00 97.38 102 CYS A O 1
ATOM 796 N N . ALA A 1 103 ? 5.879 2.697 -6.226 1.00 97.81 103 ALA A N 1
ATOM 797 C CA . ALA A 1 103 ? 4.612 3.317 -6.618 1.00 97.81 103 ALA A CA 1
ATOM 798 C C . ALA A 1 103 ? 4.438 3.287 -8.148 1.00 97.81 103 ALA A C 1
ATOM 800 O O . ALA A 1 103 ? 5.422 3.153 -8.882 1.00 97.81 103 ALA A O 1
ATOM 801 N N . ALA A 1 104 ? 3.216 3.470 -8.641 1.00 97.50 104 ALA A N 1
ATOM 802 C CA . ALA A 1 104 ? 2.907 3.398 -10.069 1.00 97.50 104 ALA A CA 1
ATOM 803 C C . ALA A 1 104 ? 3.668 4.437 -10.911 1.00 97.50 104 ALA A C 1
ATOM 805 O O . ALA A 1 104 ? 3.980 4.193 -12.073 1.00 97.50 104 ALA A O 1
ATOM 806 N N . ASP A 1 105 ? 4.009 5.581 -10.322 1.00 95.94 105 ASP A N 1
ATOM 807 C CA . ASP A 1 105 ? 4.785 6.671 -10.917 1.00 95.94 105 ASP A CA 1
ATOM 808 C C . ASP A 1 105 ? 6.287 6.617 -10.580 1.00 95.94 105 ASP A C 1
ATOM 810 O O . ASP A 1 105 ? 7.001 7.586 -10.831 1.00 95.94 105 ASP A O 1
ATOM 814 N N . THR A 1 106 ? 6.787 5.491 -10.051 1.00 94.81 106 THR A N 1
ATOM 815 C CA . THR A 1 106 ? 8.225 5.308 -9.780 1.00 94.81 106 THR A CA 1
ATOM 816 C C . THR A 1 106 ? 9.038 5.468 -11.063 1.00 94.81 106 THR A C 1
ATOM 818 O O . THR A 1 106 ? 8.774 4.835 -12.092 1.00 94.81 106 THR A O 1
ATOM 821 N N . GLY A 1 107 ? 10.063 6.309 -10.985 1.00 87.25 107 GLY A N 1
ATOM 822 C CA . GLY A 1 107 ? 10.898 6.724 -12.100 1.00 87.25 107 GLY A CA 1
ATOM 823 C C . GLY A 1 107 ? 12.375 6.792 -11.711 1.00 87.25 107 GLY A C 1
ATOM 824 O O . GLY A 1 107 ? 12.763 6.386 -10.617 1.00 87.25 107 GLY A O 1
ATOM 825 N N . PRO A 1 108 ? 13.237 7.315 -12.598 1.00 77.06 108 PRO A N 1
ATOM 826 C CA . PRO A 1 108 ? 14.654 7.507 -12.289 1.00 77.06 108 PRO A CA 1
ATOM 827 C C . PRO A 1 108 ? 14.896 8.452 -11.100 1.00 77.06 108 PRO A C 1
ATOM 829 O O . PRO A 1 108 ? 15.907 8.325 -10.408 1.00 77.06 108 PRO A O 1
ATOM 832 N N . THR A 1 109 ? 13.993 9.413 -10.885 1.00 75.19 109 THR A N 1
ATOM 833 C CA . THR A 1 109 ? 14.076 10.433 -9.829 1.00 75.19 109 THR A CA 1
ATOM 834 C C . THR A 1 109 ? 13.031 10.237 -8.734 1.00 75.19 109 THR A C 1
ATOM 836 O O . THR A 1 109 ? 13.295 10.546 -7.571 1.00 75.19 109 THR A O 1
ATOM 839 N N . GLU A 1 110 ? 11.869 9.692 -9.082 1.00 73.75 110 GLU A N 1
ATOM 840 C CA . GLU A 1 110 ? 10.750 9.430 -8.185 1.00 73.75 110 GLU A CA 1
ATOM 841 C C . GLU A 1 110 ? 10.912 8.053 -7.542 1.00 73.75 110 GLU A C 1
ATOM 843 O O . GLU A 1 110 ? 10.896 7.030 -8.223 1.00 73.75 110 GLU A O 1
ATOM 848 N N . ARG A 1 111 ? 11.041 8.019 -6.214 1.00 78.19 111 ARG A N 1
ATOM 849 C CA . ARG A 1 111 ? 11.034 6.767 -5.448 1.00 78.19 111 ARG A CA 1
ATOM 850 C C . ARG A 1 111 ? 9.626 6.462 -4.954 1.00 78.19 111 ARG A C 1
ATOM 852 O O . ARG A 1 111 ? 8.852 7.374 -4.668 1.00 78.19 111 ARG A O 1
ATOM 859 N N . GLY A 1 112 ? 9.338 5.178 -4.775 1.00 90.19 112 GLY A N 1
ATOM 860 C CA . GLY A 1 112 ? 8.119 4.740 -4.107 1.00 90.19 112 GLY A CA 1
ATOM 861 C C . GLY A 1 112 ? 8.203 4.866 -2.578 1.00 90.19 112 GLY A C 1
ATOM 862 O O . GLY A 1 112 ? 8.565 5.916 -2.042 1.00 90.19 112 GLY A O 1
ATOM 863 N N . VAL A 1 113 ? 7.844 3.804 -1.862 1.00 96.12 113 VAL A N 1
ATOM 864 C CA . VAL A 1 113 ? 7.752 3.769 -0.397 1.00 96.12 113 VAL A CA 1
ATOM 865 C C . VAL A 1 113 ? 8.918 2.970 0.181 1.00 96.12 113 VAL A C 1
ATOM 867 O O . VAL A 1 113 ? 8.927 1.742 0.137 1.00 96.12 113 VAL A O 1
ATOM 870 N N . GLY A 1 114 ? 9.923 3.676 0.699 1.00 94.75 114 GLY A N 1
ATOM 871 C CA . GLY A 1 114 ? 11.009 3.094 1.489 1.00 94.75 114 GLY A CA 1
ATOM 872 C C . GLY A 1 114 ? 10.715 3.102 2.996 1.00 94.75 114 GLY A C 1
ATOM 873 O O . GLY A 1 114 ? 9.645 3.546 3.412 1.00 94.75 114 GLY A O 1
ATOM 874 N N . PRO A 1 115 ? 11.676 2.679 3.834 1.00 92.94 115 PRO A N 1
ATOM 875 C CA . PRO A 1 115 ? 11.487 2.582 5.281 1.00 92.94 115 PRO A CA 1
ATOM 876 C C .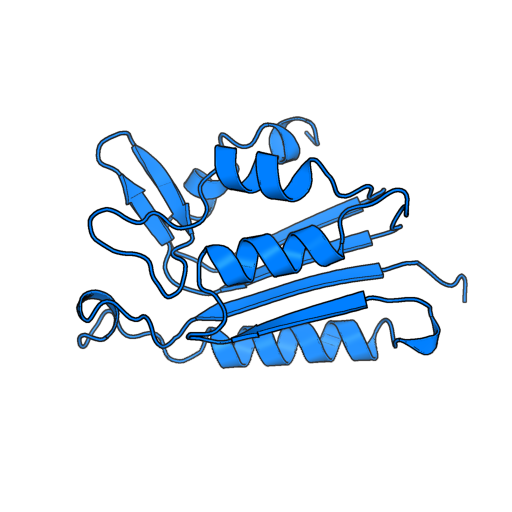 PRO A 1 115 ? 11.076 3.902 5.952 1.00 92.94 115 PRO A C 1
ATOM 878 O O . PRO A 1 115 ? 10.118 3.942 6.717 1.00 92.94 115 PRO A O 1
ATOM 881 N N . ALA A 1 116 ? 11.754 5.007 5.621 1.00 92.94 116 ALA A N 1
ATOM 882 C CA . ALA A 1 116 ? 11.452 6.317 6.202 1.00 92.94 116 ALA A CA 1
ATOM 883 C C . ALA A 1 116 ? 10.098 6.863 5.724 1.00 92.94 116 ALA A C 1
ATOM 885 O O . ALA A 1 116 ? 9.424 7.604 6.434 1.00 92.94 116 ALA A O 1
ATOM 886 N N . GLU A 1 117 ? 9.705 6.534 4.498 1.00 95.12 117 GLU A N 1
ATOM 887 C CA . GLU A 1 117 ? 8.411 6.890 3.928 1.00 95.12 117 GLU A CA 1
ATOM 888 C C . GLU A 1 117 ? 7.295 6.087 4.593 1.00 95.12 117 GLU A C 1
ATOM 890 O O . GLU A 1 117 ? 6.277 6.669 4.949 1.00 95.12 117 GLU A O 1
ATOM 895 N N . LEU A 1 118 ? 7.515 4.795 4.835 1.00 95.12 118 LEU A N 1
ATOM 896 C CA . LEU A 1 118 ? 6.600 3.934 5.574 1.00 95.12 118 LEU A CA 1
ATOM 897 C C . LEU A 1 118 ? 6.384 4.448 7.005 1.00 95.12 118 LEU A C 1
ATOM 899 O O . LEU A 1 118 ? 5.240 4.583 7.432 1.00 95.12 118 LEU A O 1
ATOM 903 N N . ASP A 1 119 ? 7.456 4.838 7.703 1.00 95.19 119 ASP A N 1
ATOM 904 C CA . ASP A 1 119 ? 7.364 5.458 9.032 1.00 95.19 119 ASP A CA 1
ATOM 905 C C . ASP A 1 119 ? 6.531 6.750 9.001 1.00 95.19 119 ASP A C 1
ATOM 907 O O . ASP A 1 119 ? 5.661 6.955 9.847 1.00 95.19 119 ASP A O 1
ATOM 911 N N . LYS A 1 120 ? 6.747 7.617 8.000 1.00 95.75 120 LYS A N 1
ATOM 912 C CA . LYS A 1 120 ? 5.967 8.858 7.833 1.00 95.75 120 LYS A CA 1
ATOM 913 C C . LYS A 1 120 ? 4.489 8.578 7.569 1.00 95.75 120 LYS A C 1
ATOM 915 O O . LYS A 1 120 ? 3.643 9.262 8.138 1.00 95.75 120 LYS A O 1
ATOM 920 N N . LEU A 1 121 ? 4.186 7.602 6.713 1.00 96.06 121 LEU A N 1
ATOM 921 C CA . LEU A 1 121 ? 2.817 7.200 6.382 1.00 96.06 121 LEU A CA 1
ATOM 922 C C . LEU A 1 121 ? 2.072 6.664 7.613 1.00 96.06 121 LEU A C 1
ATOM 924 O O . LEU A 1 121 ? 0.876 6.902 7.766 1.00 96.06 121 LEU A O 1
ATOM 928 N N . LEU A 1 122 ? 2.782 5.968 8.501 1.00 95.12 122 LEU A N 1
ATOM 929 C CA . LEU A 1 122 ? 2.221 5.345 9.699 1.00 95.12 122 LEU A CA 1
ATOM 930 C C . LEU A 1 122 ? 2.160 6.272 10.916 1.00 95.12 122 LEU A C 1
ATOM 932 O O . LEU A 1 122 ? 1.334 6.051 11.797 1.00 95.12 122 LEU A O 1
ATOM 936 N N . ALA A 1 123 ? 2.985 7.321 10.972 1.00 94.38 123 ALA A N 1
ATOM 937 C CA . ALA A 1 123 ? 3.108 8.198 12.140 1.00 94.38 123 ALA A CA 1
ATOM 938 C C . ALA A 1 123 ? 1.781 8.838 12.598 1.00 94.38 123 ALA A C 1
ATOM 940 O O . ALA A 1 123 ? 1.617 9.137 13.781 1.00 94.38 123 ALA A O 1
ATOM 941 N N . GLY A 1 124 ? 0.841 9.062 11.674 1.00 92.31 124 GLY A N 1
ATOM 942 C CA . GLY A 1 124 ? -0.474 9.649 11.954 1.00 92.31 124 GLY A CA 1
ATOM 943 C C . GLY A 1 124 ? -1.590 8.644 12.249 1.00 92.31 124 GLY A C 1
ATOM 944 O O . GLY A 1 124 ? -2.715 9.067 12.516 1.00 92.31 124 GLY A O 1
ATOM 945 N N . ILE A 1 125 ? -1.309 7.340 12.178 1.00 96.06 125 ILE A N 1
ATOM 946 C CA . ILE A 1 125 ? -2.303 6.274 12.321 1.00 96.06 125 ILE A CA 1
ATOM 947 C C . ILE A 1 125 ? -2.192 5.672 13.722 1.00 96.06 125 ILE A C 1
ATOM 949 O O . ILE A 1 125 ? -1.162 5.117 14.106 1.00 96.06 125 ILE A O 1
ATOM 953 N N . HIS A 1 126 ? -3.275 5.748 14.494 1.00 94.94 126 HIS A N 1
ATOM 954 C CA . HIS A 1 126 ? -3.339 5.143 15.821 1.00 94.94 126 HIS A CA 1
ATOM 955 C C . HIS A 1 126 ? -4.018 3.776 15.744 1.00 94.94 126 HIS A C 1
ATOM 957 O O . HIS A 1 126 ? -5.223 3.691 15.519 1.00 94.94 126 HIS A O 1
ATOM 963 N N . ALA A 1 127 ? -3.249 2.712 15.964 1.00 95.31 127 ALA A N 1
ATOM 964 C CA . ALA A 1 127 ? -3.742 1.340 15.958 1.00 95.31 127 ALA A CA 1
ATOM 965 C C . ALA A 1 127 ? -3.219 0.559 17.167 1.00 95.31 127 ALA A C 1
ATOM 967 O O . ALA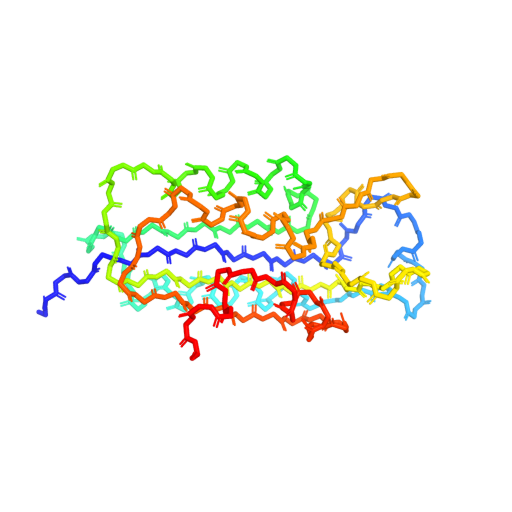 A 1 127 ? -2.090 0.792 17.604 1.00 95.31 127 ALA A O 1
ATOM 968 N N . ASP A 1 128 ? -4.028 -0.357 17.698 1.00 94.50 128 ASP A N 1
ATOM 969 C CA . ASP A 1 128 ? -3.578 -1.318 18.716 1.00 94.50 128 ASP A CA 1
ATOM 970 C C . ASP A 1 128 ? -2.756 -2.446 18.080 1.00 94.50 128 ASP A C 1
ATOM 972 O O . ASP A 1 128 ? -1.754 -2.885 18.642 1.00 94.50 128 ASP A O 1
ATOM 976 N N . VAL A 1 129 ? -3.152 -2.880 16.879 1.00 94.88 129 VAL A N 1
ATOM 977 C CA . VAL A 1 129 ? -2.421 -3.853 16.064 1.00 94.88 129 VAL A CA 1
ATOM 978 C C . VAL A 1 129 ? -2.286 -3.331 14.638 1.00 94.88 129 VAL A C 1
ATOM 980 O O . VAL A 1 129 ? -3.278 -2.968 14.009 1.00 94.88 129 VAL A O 1
ATOM 983 N N . THR A 1 130 ? -1.069 -3.368 14.099 1.00 95.94 130 THR A N 1
ATOM 984 C CA . THR A 1 130 ? -0.801 -3.088 12.683 1.00 95.94 130 THR A CA 1
ATOM 985 C C . THR A 1 130 ? -0.174 -4.307 12.032 1.00 95.94 130 THR A C 1
ATOM 987 O O . THR A 1 130 ? 0.847 -4.811 12.495 1.00 95.94 130 THR A O 1
ATOM 990 N N . ILE A 1 131 ? -0.777 -4.769 10.941 1.00 96.31 131 ILE A N 1
ATOM 991 C CA . ILE A 1 131 ? -0.272 -5.871 10.125 1.00 96.31 131 ILE A CA 1
ATOM 992 C C . ILE A 1 131 ? 0.140 -5.306 8.772 1.00 96.31 131 ILE A C 1
ATOM 994 O O . ILE A 1 131 ? -0.670 -4.675 8.096 1.00 96.31 131 ILE A O 1
ATOM 998 N N . LEU A 1 132 ? 1.379 -5.571 8.363 1.00 96.31 132 LEU A N 1
ATOM 999 C CA . LEU A 1 132 ? 1.873 -5.290 7.019 1.00 96.31 132 LEU A CA 1
ATOM 1000 C C . LEU A 1 132 ? 2.141 -6.605 6.287 1.00 96.31 132 LEU A C 1
ATOM 1002 O O . LEU A 1 132 ? 2.962 -7.410 6.721 1.00 96.31 132 LEU A O 1
ATOM 1006 N N . LEU A 1 133 ? 1.462 -6.791 5.161 1.00 97.75 133 LEU A N 1
ATOM 1007 C CA . LEU A 1 133 ? 1.747 -7.819 4.174 1.00 97.75 133 LEU A CA 1
ATOM 1008 C C . LEU A 1 133 ? 2.368 -7.135 2.959 1.00 97.75 133 LEU A C 1
ATOM 1010 O O . LEU A 1 133 ? 1.740 -6.284 2.329 1.00 97.75 133 LEU A O 1
ATOM 1014 N N . LEU A 1 134 ? 3.613 -7.491 2.658 1.00 96.88 134 LEU A N 1
ATOM 1015 C CA . LEU A 1 134 ? 4.372 -6.898 1.568 1.00 96.88 134 LEU A CA 1
ATOM 1016 C C . LEU A 1 134 ? 4.768 -7.987 0.572 1.00 96.88 134 LEU A C 1
ATOM 1018 O O . LEU A 1 134 ? 5.652 -8.797 0.851 1.00 96.88 134 LEU A O 1
ATOM 1022 N N . ASP A 1 135 ? 4.095 -7.994 -0.574 1.00 97.75 135 ASP A N 1
ATOM 1023 C CA . ASP A 1 135 ? 4.319 -8.915 -1.683 1.00 97.75 135 ASP A CA 1
ATOM 1024 C C . ASP A 1 135 ? 5.099 -8.209 -2.797 1.00 97.75 135 ASP A C 1
ATOM 1026 O O . ASP A 1 135 ? 4.558 -7.697 -3.780 1.00 97.75 135 ASP A O 1
ATOM 1030 N N . CYS A 1 136 ? 6.407 -8.095 -2.579 1.00 96.19 136 CYS A N 1
ATOM 1031 C CA . CYS A 1 136 ? 7.322 -7.530 -3.557 1.00 96.19 136 CYS A CA 1
ATOM 1032 C C . CYS A 1 136 ? 8.733 -8.111 -3.409 1.00 96.19 136 CYS A C 1
ATOM 1034 O O . CYS A 1 136 ? 9.127 -8.631 -2.359 1.00 96.19 136 CYS A O 1
ATOM 1036 N N . CYS A 1 137 ? 9.552 -7.976 -4.453 1.00 94.50 137 CYS A N 1
ATOM 1037 C CA . CYS A 1 137 ? 10.984 -8.242 -4.327 1.00 94.50 137 CYS A CA 1
ATOM 1038 C C . CYS A 1 137 ? 11.614 -7.311 -3.278 1.00 94.50 137 CYS A C 1
ATOM 1040 O O . CYS A 1 137 ? 11.202 -6.164 -3.126 1.00 94.50 137 CYS A O 1
ATOM 1042 N N . TYR A 1 138 ? 12.629 -7.802 -2.563 1.00 93.19 138 TYR A N 1
ATOM 1043 C CA . TYR A 1 138 ? 13.341 -7.042 -1.525 1.00 93.19 138 TYR A CA 1
ATOM 1044 C C . TYR A 1 138 ? 12.454 -6.520 -0.378 1.00 93.19 138 TYR A C 1
ATOM 1046 O O . TYR A 1 138 ? 12.855 -5.580 0.308 1.00 93.19 138 TYR A O 1
ATOM 1054 N N . ALA A 1 139 ? 11.295 -7.146 -0.125 1.00 91.62 139 ALA A N 1
ATOM 1055 C CA . ALA A 1 139 ? 10.365 -6.765 0.943 1.00 91.62 139 ALA A CA 1
ATOM 1056 C C . ALA A 1 139 ? 11.051 -6.579 2.310 1.00 91.62 139 ALA A C 1
ATOM 1058 O O . ALA A 1 139 ? 10.794 -5.599 3.006 1.00 91.62 139 ALA A O 1
ATOM 1059 N N . GLU A 1 140 ? 12.000 -7.453 2.662 1.00 89.81 140 GLU A N 1
ATOM 1060 C CA . GLU A 1 140 ? 12.812 -7.325 3.881 1.00 89.81 140 GLU A CA 1
ATOM 1061 C C . GLU A 1 140 ? 13.527 -5.966 3.971 1.00 89.81 140 GLU A C 1
ATOM 1063 O O . GLU A 1 140 ? 13.509 -5.322 5.020 1.00 89.81 140 GLU A O 1
ATOM 1068 N N . SER A 1 141 ? 14.122 -5.486 2.876 1.00 89.75 141 SER A N 1
ATOM 1069 C CA . SER A 1 141 ? 14.863 -4.217 2.860 1.00 89.75 141 SER A CA 1
ATOM 1070 C C . SER A 1 141 ? 13.940 -2.999 3.002 1.00 89.75 141 SER A C 1
ATOM 1072 O O . SER A 1 141 ? 14.350 -1.978 3.556 1.00 89.75 141 SER A O 1
ATOM 1074 N N . VAL A 1 142 ? 12.674 -3.116 2.580 1.00 88.94 142 VAL A N 1
ATOM 1075 C CA . VAL A 1 142 ? 11.649 -2.071 2.761 1.00 88.94 142 VAL A CA 1
ATOM 1076 C C . VAL A 1 142 ? 11.296 -1.881 4.240 1.00 88.94 142 VAL A C 1
ATOM 1078 O O . VAL A 1 142 ? 11.047 -0.756 4.669 1.00 88.94 142 VAL A O 1
ATOM 1081 N N . VAL A 1 143 ? 11.308 -2.956 5.037 1.00 89.94 143 VAL A N 1
ATOM 1082 C CA . VAL A 1 143 ? 10.888 -2.915 6.451 1.00 89.94 143 VAL A CA 1
ATOM 1083 C C . VAL A 1 143 ? 12.046 -2.855 7.449 1.00 89.94 143 VAL A C 1
ATOM 1085 O O . VAL A 1 143 ? 11.889 -2.282 8.520 1.00 89.94 143 VAL A O 1
ATOM 1088 N N . THR A 1 144 ? 13.231 -3.381 7.117 1.00 86.12 144 THR A N 1
ATOM 1089 C CA . THR A 1 144 ? 14.358 -3.542 8.067 1.00 86.12 144 THR A CA 1
ATOM 1090 C C . THR A 1 144 ? 14.788 -2.240 8.751 1.00 86.12 144 THR A C 1
ATOM 1092 O O . THR A 1 144 ? 15.230 -2.254 9.904 1.00 86.12 144 THR A O 1
ATOM 1095 N N . ALA A 1 145 ? 14.684 -1.107 8.054 1.00 84.38 145 ALA A N 1
ATOM 1096 C CA . ALA A 1 145 ? 15.056 0.199 8.595 1.00 84.38 145 ALA A CA 1
ATOM 1097 C C . ALA A 1 145 ? 13.856 1.050 9.051 1.00 84.38 145 ALA A C 1
ATOM 1099 O O . ALA A 1 145 ? 14.062 2.211 9.392 1.00 84.38 145 ALA A O 1
ATOM 1100 N N . SER A 1 146 ? 12.634 0.503 9.055 1.00 87.75 146 SER A N 1
ATOM 1101 C CA . SER A 1 146 ? 11.448 1.200 9.563 1.00 87.75 146 SER A CA 1
ATOM 1102 C C . SER A 1 146 ? 11.488 1.198 11.086 1.00 87.75 146 SER A C 1
ATOM 1104 O O . SER A 1 146 ? 11.545 0.137 11.710 1.00 87.75 146 SER A O 1
ATOM 1106 N N . ALA A 1 147 ? 11.473 2.383 11.695 1.00 88.50 147 ALA A N 1
ATOM 1107 C CA . ALA A 1 147 ? 11.390 2.510 13.145 1.00 88.50 147 ALA A CA 1
ATOM 1108 C C . ALA A 1 147 ? 10.078 1.910 13.667 1.00 88.50 147 ALA A C 1
ATOM 1110 O O . ALA A 1 147 ? 10.101 1.149 14.633 1.00 88.50 147 ALA A O 1
ATOM 1111 N N . TYR A 1 148 ? 8.967 2.160 12.962 1.00 88.19 148 TYR A N 1
ATOM 1112 C CA . TYR A 1 148 ? 7.636 1.701 13.355 1.00 88.19 148 TYR A CA 1
ATOM 1113 C C . TYR A 1 148 ? 7.585 0.187 13.586 1.00 88.19 148 TYR A C 1
ATOM 1115 O O . TYR A 1 148 ? 7.145 -0.271 14.636 1.00 88.19 148 TYR A O 1
ATOM 1123 N N . PHE A 1 149 ? 8.072 -0.607 12.627 1.00 85.50 149 PHE A N 1
ATOM 1124 C CA . PHE A 1 149 ? 8.027 -2.068 12.741 1.00 85.50 149 PHE A CA 1
ATOM 1125 C C . PHE A 1 149 ? 9.152 -2.654 13.598 1.00 85.50 149 PHE A C 1
ATOM 1127 O O . PHE A 1 149 ? 9.009 -3.767 14.098 1.00 85.50 149 PHE A O 1
ATOM 1134 N N . ARG A 1 150 ? 10.251 -1.921 13.816 1.00 80.44 150 ARG A N 1
ATOM 1135 C CA . ARG A 1 150 ? 11.306 -2.335 14.754 1.00 80.44 150 ARG A CA 1
ATOM 1136 C C . ARG A 1 150 ? 10.893 -2.191 16.211 1.00 80.44 150 ARG A C 1
ATOM 1138 O O . ARG A 1 150 ? 11.324 -2.994 17.025 1.00 80.44 150 ARG A O 1
ATOM 1145 N N . GLU A 1 151 ? 10.098 -1.180 16.537 1.00 71.25 151 GLU A N 1
ATOM 1146 C CA . GLU A 1 151 ? 9.613 -0.934 17.902 1.00 71.25 151 GLU A CA 1
ATOM 1147 C C . GLU A 1 151 ? 8.520 -1.924 18.338 1.00 71.25 151 GLU A C 1
ATOM 1149 O O . GLU A 1 151 ? 8.198 -2.006 19.521 1.00 71.25 151 GLU A O 1
ATOM 1154 N N . LEU A 1 152 ? 7.979 -2.707 17.397 1.00 57.75 152 LEU A N 1
ATOM 1155 C CA . LEU A 1 152 ? 7.032 -3.793 17.662 1.00 57.75 152 LEU A CA 1
ATOM 1156 C C . LEU A 1 152 ? 7.713 -5.118 18.075 1.00 57.75 152 LEU A C 1
ATOM 1158 O O . LEU A 1 152 ? 6.999 -6.073 18.386 1.00 57.75 152 LEU A O 1
ATOM 1162 N N . GLY A 1 153 ? 9.053 -5.188 18.052 1.00 45.22 153 GLY A N 1
ATOM 1163 C CA . GLY A 1 153 ? 9.863 -6.367 18.401 1.00 45.22 153 GLY A CA 1
ATOM 1164 C C . GLY A 1 153 ? 10.566 -6.262 19.747 1.00 45.22 153 GLY A C 1
ATOM 1165 O O . GLY A 1 153 ? 11.286 -5.262 19.959 1.00 45.22 153 GLY A O 1
#

pLDDT: mean 92.85, std 8.75, range [45.22, 98.81]

Radius of gyration: 15.22 Å; chains: 1; bounding box: 45×22×41 Å

Sequence (153 aa):
MPTARVASVTIGIDDYLNDHYRRPGFALRYAVADAEAFHAYLADSWPARTGATHILLPDREATRQGIDNAFARLSGPERFDLVVLYLAGHGEVGSDGRGWFCAADTGPTERGVGPAELDKLLAGIHADVTILLLDCCYAESVVTASAYFRELG